Protein AF-A0A957WUY9-F1 (afdb_monomer_lite)

Radius of gyration: 15.06 Å; chains: 1; bounding box: 32×24×41 Å

pLDDT: mean 84.13, std 10.68, range [57.0, 97.12]

Structure (mmCIF, N/CA/C/O backbone):
data_AF-A0A957WU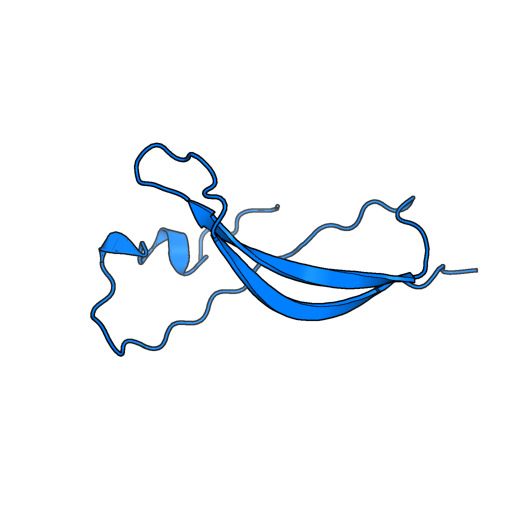Y9-F1
#
_entry.id   AF-A0A957WUY9-F1
#
loop_
_atom_site.group_PDB
_atom_site.id
_atom_site.type_symbol
_atom_site.label_atom_id
_atom_site.label_alt_id
_atom_site.label_comp_id
_atom_site.label_asym_id
_atom_site.label_entity_id
_atom_site.label_seq_id
_atom_site.pdbx_PDB_ins_code
_atom_site.Cartn_x
_atom_site.Cartn_y
_atom_site.Cartn_z
_atom_site.occupancy
_atom_site.B_iso_or_equiv
_atom_site.auth_seq_id
_atom_site.auth_comp_id
_atom_site.auth_asym_id
_atom_site.auth_atom_id
_atom_site.pdbx_PDB_model_num
ATOM 1 N N . ARG A 1 1 ? 3.313 9.663 -3.476 1.00 59.06 1 ARG A N 1
ATOM 2 C CA . ARG A 1 1 ? 1.845 9.498 -3.396 1.00 59.06 1 ARG A CA 1
ATOM 3 C C . ARG A 1 1 ? 1.224 10.842 -3.730 1.00 59.06 1 ARG A C 1
ATOM 5 O O . ARG A 1 1 ? 1.628 11.825 -3.120 1.00 59.06 1 ARG A O 1
ATOM 12 N N . LEU A 1 2 ? 0.346 10.892 -4.726 1.00 57.00 2 LEU A N 1
ATOM 13 C CA . LEU A 1 2 ? -0.491 12.063 -4.986 1.00 57.00 2 LEU A CA 1
ATOM 14 C C . LEU A 1 2 ? -1.764 11.877 -4.161 1.00 57.00 2 LEU A C 1
ATOM 16 O O . LEU A 1 2 ? -2.399 10.839 -4.290 1.00 57.00 2 LEU A O 1
ATOM 20 N N . TYR A 1 3 ? -2.078 12.826 -3.283 1.00 60.19 3 TYR A N 1
ATOM 21 C CA . TYR A 1 3 ? -3.305 12.781 -2.489 1.00 60.19 3 TYR A CA 1
ATOM 22 C C . TYR A 1 3 ? -4.446 13.392 -3.296 1.00 60.19 3 TYR A C 1
ATOM 24 O O . TYR A 1 3 ? -4.302 14.508 -3.798 1.00 60.19 3 TYR A O 1
ATOM 32 N N . ARG A 1 4 ? -5.572 12.686 -3.422 1.00 63.16 4 ARG A N 1
ATOM 33 C CA . ARG A 1 4 ? -6.790 13.248 -4.026 1.00 63.16 4 ARG A CA 1
ATOM 34 C C . ARG A 1 4 ? -7.743 13.760 -2.947 1.00 63.16 4 ARG A C 1
ATOM 36 O O . ARG A 1 4 ? -7.967 13.098 -1.935 1.00 63.16 4 ARG A O 1
ATOM 43 N N . ASP A 1 5 ? -8.395 14.893 -3.203 1.00 59.09 5 ASP A N 1
ATOM 44 C CA . ASP A 1 5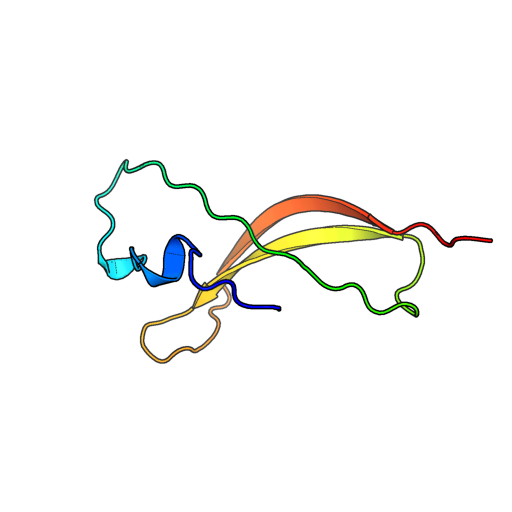 ? -9.333 15.514 -2.252 1.00 59.09 5 ASP A CA 1
ATOM 45 C C . ASP A 1 5 ? -10.505 14.596 -1.856 1.00 59.09 5 ASP A C 1
ATOM 47 O O . ASP A 1 5 ? -11.034 14.713 -0.746 1.00 59.09 5 ASP A O 1
ATOM 51 N N . ASN A 1 6 ? -10.866 13.643 -2.722 1.00 60.22 6 ASN A N 1
ATOM 52 C CA . ASN A 1 6 ? -11.955 12.686 -2.518 1.00 60.22 6 ASN A CA 1
ATOM 53 C C . ASN A 1 6 ? -11.525 11.312 -1.966 1.00 60.22 6 ASN A C 1
ATOM 55 O O . ASN A 1 6 ? -12.398 10.445 -1.860 1.00 60.22 6 ASN A O 1
ATOM 59 N N . GLU A 1 7 ? -10.253 11.113 -1.588 1.00 69.69 7 GLU A N 1
ATOM 60 C CA . GLU A 1 7 ? -9.764 9.847 -1.005 1.00 69.69 7 GLU A CA 1
ATOM 61 C C . GLU A 1 7 ? -10.618 9.407 0.192 1.00 69.69 7 GLU A C 1
ATOM 63 O O . GLU A 1 7 ? -10.962 10.208 1.074 1.00 69.69 7 GLU A O 1
ATOM 68 N N . ALA A 1 8 ? -10.978 8.121 0.217 1.00 69.25 8 ALA A N 1
ATOM 69 C CA . ALA A 1 8 ? -11.919 7.582 1.191 1.00 69.25 8 ALA A CA 1
ATOM 70 C C . ALA A 1 8 ? -11.345 7.664 2.608 1.00 69.25 8 ALA A C 1
ATOM 72 O O . ALA A 1 8 ? -12.045 8.086 3.527 1.00 69.25 8 ALA A O 1
ATOM 73 N N . LEU A 1 9 ? -10.048 7.379 2.769 1.00 71.31 9 LEU A N 1
ATOM 74 C CA . LEU A 1 9 ? -9.351 7.440 4.059 1.00 71.31 9 LEU A CA 1
ATOM 75 C C . LEU A 1 9 ? -9.310 8.845 4.675 1.00 71.31 9 LEU A C 1
ATOM 77 O O . LEU A 1 9 ? -9.260 8.973 5.897 1.00 71.31 9 LEU A O 1
ATOM 81 N N . ARG A 1 10 ? -9.352 9.904 3.857 1.00 70.75 10 ARG A N 1
ATOM 82 C CA . ARG A 1 10 ? -9.344 11.289 4.351 1.00 70.75 10 ARG A CA 1
ATOM 83 C C . ARG A 1 10 ? -10.710 11.710 4.895 1.00 70.75 10 ARG A C 1
ATOM 85 O O . ARG A 1 10 ? -10.777 12.467 5.858 1.00 70.75 10 ARG A O 1
ATOM 92 N N . ARG A 1 11 ? -11.796 11.248 4.264 1.00 75.69 11 ARG A N 1
ATOM 93 C CA . ARG A 1 11 ? -13.179 11.570 4.667 1.00 75.69 11 ARG A CA 1
ATOM 94 C C . ARG A 1 11 ? -13.735 10.613 5.722 1.00 75.69 11 ARG A C 1
ATOM 96 O O . ARG A 1 11 ? -14.552 11.029 6.535 1.00 75.69 11 ARG A O 1
ATOM 103 N N . TRP A 1 12 ? -13.269 9.369 5.725 1.00 81.31 12 TRP A N 1
ATOM 104 C CA . TRP A 1 12 ? -13.637 8.320 6.671 1.00 81.31 12 TRP A CA 1
ATOM 105 C C . TRP A 1 12 ? -12.370 7.669 7.236 1.00 81.31 12 TRP A C 1
ATOM 107 O O . TRP A 1 12 ? -11.933 6.633 6.723 1.00 81.31 12 TRP A O 1
ATOM 117 N N . PRO A 1 13 ? -11.758 8.263 8.279 1.00 80.94 13 PRO A N 1
ATOM 118 C CA . PRO A 1 13 ? -10.527 7.740 8.860 1.00 80.94 13 PRO A CA 1
ATOM 119 C C . PRO A 1 13 ? -10.748 6.337 9.425 1.00 80.94 13 PRO A C 1
ATOM 121 O O . PRO A 1 13 ? -11.834 6.028 9.923 1.00 80.94 13 PRO A O 1
ATOM 124 N N .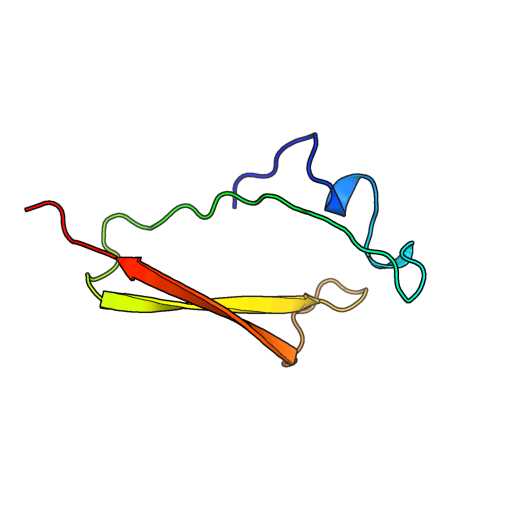 THR A 1 14 ? -9.707 5.502 9.404 1.00 81.75 14 THR A N 1
ATOM 125 C CA . THR A 1 14 ? -9.762 4.109 9.887 1.00 81.75 14 THR A CA 1
ATOM 126 C C . THR A 1 14 ? -10.211 3.993 11.344 1.00 81.75 14 THR A C 1
ATOM 128 O O . THR A 1 14 ? -10.832 3.003 11.714 1.00 81.75 14 THR A O 1
ATOM 131 N N . SER A 1 15 ? -9.980 5.028 12.160 1.00 82.38 15 SER A N 1
ATOM 132 C CA . SER A 1 15 ? -10.451 5.127 13.549 1.00 82.38 15 SER A CA 1
ATOM 133 C C . SER A 1 15 ? -11.974 5.227 13.699 1.00 82.38 15 SER A C 1
ATOM 135 O O . SER A 1 15 ? -12.492 4.990 14.786 1.00 82.38 15 SER A O 1
ATOM 137 N N . SER A 1 16 ? -12.694 5.584 12.633 1.00 86.12 16 SER A N 1
ATOM 138 C CA . SER A 1 16 ? -14.161 5.684 12.624 1.00 86.12 16 SER A CA 1
ATOM 139 C C . SER A 1 16 ? -14.858 4.408 12.147 1.00 86.12 16 SER A C 1
ATOM 141 O O . SER A 1 16 ? -16.086 4.317 12.197 1.00 86.12 16 SER A O 1
ATOM 143 N N . TRP A 1 17 ? -14.099 3.429 11.652 1.00 88.12 17 TRP A N 1
ATOM 144 C CA . TRP A 1 17 ? -14.663 2.230 11.045 1.00 88.12 17 TRP A CA 1
ATOM 145 C C . TRP A 1 17 ? -15.236 1.289 12.104 1.00 88.12 17 TRP A C 1
ATOM 147 O O . TRP A 1 17 ? -14.621 1.036 13.138 1.00 88.12 17 TRP A O 1
ATOM 157 N N . GLN A 1 18 ? -16.410 0.727 11.819 1.00 91.31 18 GLN A N 1
ATOM 158 C CA . GLN A 1 18 ? -17.000 -0.325 12.643 1.00 91.31 18 GLN A CA 1
ATOM 159 C C . GLN A 1 18 ? -16.488 -1.696 12.172 1.00 91.31 18 GLN A C 1
ATOM 161 O O . GLN A 1 18 ? -16.354 -1.903 10.960 1.00 91.31 18 GLN A O 1
ATOM 166 N N . PRO A 1 19 ? -16.233 -2.659 13.075 1.00 90.12 19 PRO A N 1
ATOM 167 C CA . PRO A 1 19 ? -15.885 -4.024 12.688 1.00 90.12 19 PRO A CA 1
ATOM 168 C C . PRO A 1 19 ? -16.877 -4.614 11.673 1.00 90.12 19 PRO A C 1
ATOM 170 O O . PRO A 1 19 ? -18.087 -4.452 11.813 1.00 90.12 19 PRO A O 1
ATOM 173 N N . GLY A 1 20 ? -16.365 -5.284 10.635 1.00 90.75 20 GLY A N 1
ATOM 174 C CA . GLY A 1 20 ? -17.180 -5.839 9.543 1.00 90.75 20 GLY A CA 1
ATOM 175 C C . GLY A 1 20 ? -17.559 -4.839 8.440 1.00 90.75 20 GLY A C 1
ATOM 176 O O . GLY A 1 20 ? -18.148 -5.240 7.439 1.00 90.75 20 GLY A O 1
ATOM 177 N N . THR A 1 21 ? -17.192 -3.560 8.575 1.00 87.69 21 THR A N 1
ATOM 178 C CA . THR A 1 21 ? -17.373 -2.563 7.508 1.00 87.69 21 THR A CA 1
ATOM 179 C C . THR A 1 21 ? -16.469 -2.882 6.319 1.00 87.69 21 THR A C 1
ATOM 181 O O . THR A 1 21 ? -15.262 -3.057 6.481 1.00 87.69 21 THR A O 1
ATOM 184 N N . ILE A 1 22 ? -17.042 -2.903 5.113 1.00 84.94 22 ILE A N 1
ATOM 185 C CA . ILE A 1 22 ? -16.287 -2.994 3.859 1.00 84.94 22 ILE A CA 1
ATOM 186 C C . ILE A 1 22 ? -16.081 -1.580 3.323 1.00 84.94 22 ILE A C 1
ATOM 188 O O . ILE A 1 22 ? -17.033 -0.819 3.165 1.00 84.94 22 ILE A O 1
ATOM 192 N N . THR A 1 23 ? -14.833 -1.238 3.025 1.00 82.12 23 THR A N 1
ATOM 193 C CA . THR A 1 23 ? -14.432 0.067 2.492 1.00 82.12 23 THR A CA 1
ATOM 194 C C . THR A 1 23 ? -13.551 -0.113 1.262 1.00 82.12 23 T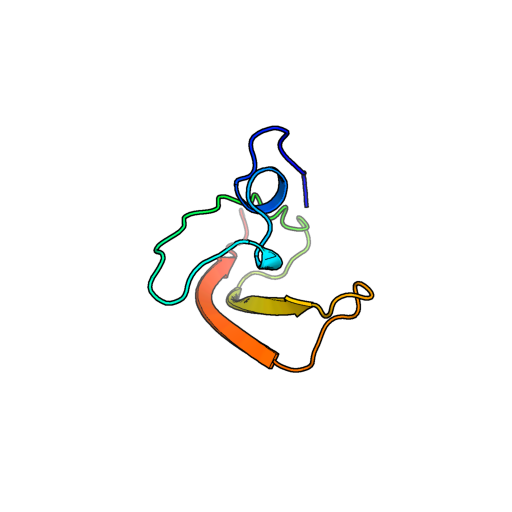HR A C 1
ATOM 196 O O . THR A 1 23 ? -12.909 -1.150 1.094 1.00 82.12 23 THR A O 1
ATOM 199 N N . ARG A 1 24 ? -13.532 0.895 0.391 1.00 82.25 24 ARG A N 1
ATOM 200 C CA . ARG A 1 24 ? -12.704 0.942 -0.815 1.00 82.25 24 ARG A CA 1
ATOM 201 C C . ARG A 1 24 ? -11.948 2.257 -0.818 1.00 82.25 24 ARG A C 1
ATOM 203 O O . ARG A 1 24 ? -12.552 3.308 -0.625 1.00 82.25 24 ARG A O 1
ATOM 210 N N . ASP A 1 25 ? -10.655 2.178 -1.091 1.00 79.44 25 ASP A N 1
ATOM 211 C CA . ASP A 1 25 ? -9.818 3.340 -1.353 1.00 79.44 25 ASP A CA 1
ATOM 212 C C . ASP A 1 25 ? -9.046 3.124 -2.654 1.00 79.44 25 ASP A C 1
ATOM 214 O O . ASP A 1 25 ? -8.745 1.987 -3.026 1.00 79.44 25 ASP A O 1
ATOM 218 N N . GLU A 1 26 ? -8.760 4.214 -3.355 1.00 80.94 26 GLU A N 1
ATOM 219 C CA . GLU A 1 26 ? -8.016 4.205 -4.612 1.00 80.94 26 GLU A CA 1
ATOM 220 C C . GLU A 1 26 ? -6.829 5.144 -4.479 1.00 80.94 26 GLU A C 1
ATOM 222 O O . GLU A 1 26 ? -6.993 6.332 -4.202 1.00 80.94 26 GLU A O 1
ATOM 227 N N . ILE A 1 27 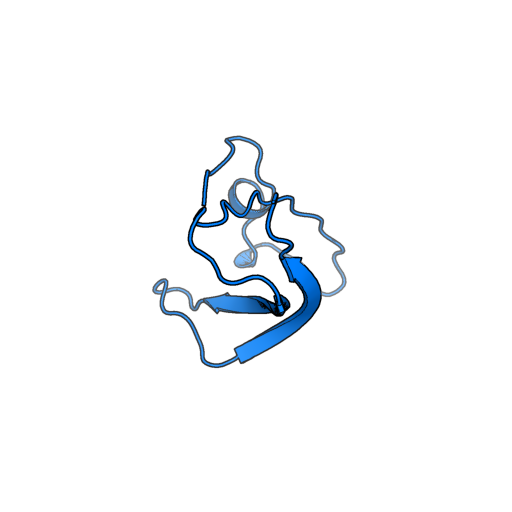? -5.631 4.596 -4.674 1.00 78.88 27 ILE A N 1
ATOM 228 C CA . ILE A 1 27 ? -4.381 5.340 -4.579 1.00 78.88 27 ILE A CA 1
ATOM 229 C C . ILE A 1 27 ? -3.577 5.176 -5.862 1.00 78.88 27 ILE A C 1
ATOM 231 O O . ILE A 1 27 ? -3.418 4.068 -6.373 1.00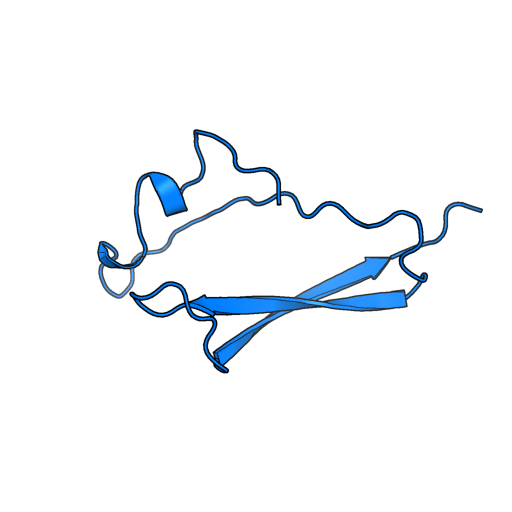 78.88 27 ILE A O 1
ATOM 235 N N . ASP A 1 28 ? -3.008 6.278 -6.341 1.00 83.38 28 ASP A N 1
ATOM 236 C CA . ASP A 1 28 ? -2.041 6.244 -7.433 1.00 83.38 28 ASP A CA 1
ATOM 237 C C . ASP A 1 28 ? -0.623 6.119 -6.863 1.00 83.38 28 ASP A C 1
ATOM 239 O O . ASP A 1 28 ? -0.155 6.948 -6.065 1.00 83.38 28 ASP A O 1
ATOM 243 N N . ILE A 1 29 ? 0.083 5.073 -7.290 1.00 83.19 29 ILE A N 1
ATOM 244 C CA . ILE A 1 29 ? 1.488 4.850 -6.950 1.00 83.19 29 ILE A CA 1
ATOM 245 C C . ILE A 1 29 ? 2.336 5.293 -8.138 1.00 83.19 29 ILE A C 1
ATOM 247 O O . ILE A 1 29 ? 2.431 4.597 -9.145 1.00 83.19 29 ILE A O 1
ATOM 251 N N . ASN A 1 30 ? 2.986 6.448 -8.004 1.00 86.62 30 ASN A N 1
ATOM 252 C CA . ASN A 1 30 ? 3.960 6.895 -8.995 1.00 86.62 30 ASN A CA 1
ATOM 253 C C . ASN A 1 30 ? 5.185 5.982 -8.953 1.00 86.62 30 ASN A C 1
ATOM 255 O O . ASN A 1 30 ? 5.844 5.869 -7.915 1.00 86.62 30 ASN A O 1
ATOM 259 N N . LEU A 1 31 ? 5.496 5.367 -10.089 1.00 87.56 31 LEU A N 1
ATOM 260 C CA . LEU A 1 31 ? 6.704 4.578 -10.260 1.00 87.56 31 LEU A CA 1
ATOM 261 C C . LEU A 1 31 ? 7.872 5.495 -10.629 1.00 87.56 31 LEU A C 1
ATOM 263 O O . LEU A 1 31 ? 7.716 6.436 -11.407 1.00 87.56 31 LEU A O 1
ATOM 267 N N . ASN A 1 32 ? 9.052 5.218 -10.081 1.00 89.31 32 ASN A N 1
ATOM 268 C CA . ASN A 1 32 ? 10.260 5.875 -10.554 1.00 89.31 32 ASN A CA 1
ATOM 269 C C . ASN A 1 32 ? 10.616 5.291 -11.939 1.00 89.31 32 ASN A C 1
ATOM 271 O O . ASN A 1 32 ? 10.692 4.069 -12.051 1.00 89.31 32 ASN A O 1
ATOM 275 N N . PRO A 1 33 ? 10.866 6.107 -12.981 1.00 89.12 33 PRO A N 1
ATOM 276 C CA . PRO A 1 33 ? 11.217 5.598 -14.310 1.00 89.12 33 PRO A CA 1
ATOM 277 C C . PRO A 1 33 ? 12.490 4.738 -14.336 1.00 89.12 33 PRO A C 1
ATOM 279 O O . PRO A 1 33 ? 12.660 3.948 -15.256 1.00 89.12 33 PRO A O 1
ATOM 282 N N . VAL A 1 34 ? 13.372 4.841 -13.331 1.00 92.69 34 VAL A N 1
ATOM 283 C CA . VAL A 1 34 ? 14.545 3.954 -13.210 1.00 92.69 34 VAL A CA 1
ATOM 284 C C . VAL A 1 34 ? 14.285 2.694 -12.375 1.00 92.69 34 VAL A C 1
ATOM 286 O O . VAL A 1 34 ? 15.225 1.961 -12.068 1.00 92.69 34 VAL A O 1
ATOM 289 N N . THR A 1 35 ? 13.043 2.428 -11.951 1.00 93.38 35 THR A N 1
ATOM 290 C CA . THR A 1 35 ? 12.709 1.187 -11.240 1.00 93.38 35 THR A CA 1
ATOM 291 C C . THR A 1 35 ? 13.002 -0.019 -12.143 1.00 93.38 35 THR A C 1
ATOM 293 O O . THR A 1 35 ? 12.435 -0.103 -13.230 1.00 93.38 35 THR A O 1
ATOM 296 N N . PRO A 1 36 ? 13.859 -0.966 -11.711 1.00 94.62 36 PRO A N 1
ATOM 297 C CA . PRO A 1 36 ? 14.211 -2.119 -12.534 1.00 94.62 36 PRO A CA 1
ATOM 298 C C . PRO A 1 36 ? 12.996 -2.947 -12.955 1.00 94.62 36 PRO A C 1
ATOM 300 O O . PRO A 1 36 ? 12.087 -3.170 -12.155 1.00 94.62 36 PRO A O 1
ATOM 303 N N . ALA A 1 37 ? 13.021 -3.470 -14.179 1.00 95.44 37 ALA A N 1
ATOM 304 C CA . ALA A 1 37 ? 11.995 -4.384 -14.658 1.00 95.44 37 ALA A CA 1
ATOM 305 C C . ALA A 1 37 ? 12.063 -5.717 -13.894 1.00 95.44 37 ALA A C 1
ATOM 307 O O . ALA A 1 37 ? 13.067 -6.427 -13.966 1.00 95.44 37 ALA A O 1
ATOM 308 N N . ARG A 1 38 ? 11.014 -6.026 -13.124 1.00 96.31 38 ARG A N 1
ATOM 309 C CA . ARG A 1 38 ? 10.797 -7.292 -12.399 1.00 96.31 38 ARG A CA 1
ATOM 310 C C . ARG A 1 38 ? 9.430 -7.289 -11.712 1.00 96.31 38 ARG A C 1
ATOM 312 O O . ARG A 1 38 ? 8.714 -6.288 -11.713 1.00 96.31 38 ARG A O 1
ATOM 319 N N . THR A 1 39 ? 9.096 -8.400 -11.066 1.00 97.12 39 THR A N 1
ATOM 320 C CA . THR A 1 39 ? 7.927 -8.505 -10.189 1.00 97.12 39 THR A CA 1
ATOM 321 C C . THR A 1 39 ? 8.214 -7.901 -8.813 1.00 97.12 39 THR A C 1
ATOM 323 O O . THR A 1 39 ? 9.236 -8.205 -8.191 1.00 97.12 39 THR A O 1
ATOM 326 N N . TYR A 1 40 ? 7.291 -7.076 -8.322 1.00 95.12 40 TYR A N 1
ATOM 327 C CA . TYR A 1 40 ? 7.324 -6.468 -6.993 1.00 95.12 40 TYR A CA 1
ATOM 328 C C . TYR A 1 40 ? 6.060 -6.827 -6.202 1.00 95.12 40 TYR A C 1
ATOM 330 O O . TYR A 1 40 ? 4.966 -6.779 -6.772 1.00 95.12 40 TYR A O 1
ATOM 338 N N . PRO A 1 41 ? 6.169 -7.138 -4.897 1.00 95.00 41 PRO A N 1
ATOM 339 C CA . PRO A 1 41 ? 5.003 -7.275 -4.036 1.00 95.00 41 PRO A CA 1
ATOM 340 C C . PRO A 1 41 ? 4.409 -5.899 -3.720 1.00 95.00 41 PRO A C 1
ATOM 342 O O . PRO A 1 41 ? 5.135 -4.949 -3.413 1.00 95.00 41 PRO A O 1
ATOM 345 N N . VAL A 1 42 ? 3.084 -5.807 -3.737 1.00 92.19 42 VAL A N 1
ATOM 346 C CA . VAL A 1 42 ? 2.340 -4.657 -3.222 1.00 92.19 42 VAL A CA 1
ATOM 347 C C . VAL A 1 42 ? 1.984 -4.948 -1.772 1.00 92.19 42 VAL A C 1
ATOM 349 O O . VAL A 1 42 ? 1.349 -5.957 -1.464 1.00 92.19 42 VAL A O 1
ATOM 352 N N . ARG A 1 43 ? 2.423 -4.072 -0.867 1.00 92.62 43 ARG A N 1
ATOM 353 C CA . ARG A 1 43 ? 2.215 -4.224 0.575 1.00 92.62 43 ARG A CA 1
ATOM 354 C C . ARG A 1 43 ? 1.439 -3.047 1.136 1.00 92.62 43 ARG A C 1
ATOM 356 O O . ARG A 1 43 ? 1.735 -1.898 0.818 1.00 92.62 43 ARG A O 1
ATOM 363 N N . ILE A 1 44 ? 0.496 -3.350 2.019 1.00 88.44 44 ILE A N 1
ATOM 364 C CA . ILE A 1 44 ? -0.248 -2.376 2.816 1.00 88.44 44 ILE A CA 1
ATOM 365 C C . ILE A 1 44 ? 0.257 -2.492 4.249 1.00 88.44 44 ILE A C 1
ATOM 367 O O . ILE A 1 44 ? 0.210 -3.573 4.832 1.00 88.44 44 ILE A O 1
ATOM 371 N N . GLY A 1 45 ? 0.768 -1.392 4.796 1.00 89.50 45 GLY A N 1
ATOM 372 C CA . GLY A 1 45 ? 1.231 -1.304 6.180 1.00 89.50 45 GLY A CA 1
ATOM 373 C C . GLY A 1 45 ? 0.256 -0.519 7.048 1.00 89.50 45 GLY A C 1
ATOM 374 O O . GLY A 1 45 ? -0.470 0.340 6.549 1.00 89.50 45 GLY A O 1
ATOM 375 N N . LEU A 1 46 ? 0.262 -0.803 8.349 1.00 86.56 46 LEU A N 1
ATOM 376 C CA . LEU A 1 46 ? -0.469 -0.005 9.329 1.00 86.56 46 LEU A CA 1
ATOM 377 C C . LEU A 1 46 ? 0.425 1.073 9.929 1.00 86.56 46 LEU A C 1
ATOM 379 O O . LEU A 1 46 ? 1.621 0.867 10.151 1.00 86.56 46 LEU A O 1
ATOM 383 N N . THR A 1 47 ? -0.196 2.198 10.246 1.00 85.81 47 THR A N 1
ATOM 384 C CA . THR A 1 47 ? 0.414 3.318 10.953 1.00 85.81 47 THR A CA 1
ATOM 385 C C . THR A 1 47 ? -0.304 3.486 12.287 1.00 85.81 47 THR A C 1
ATOM 387 O O . THR A 1 47 ? -1.521 3.306 12.350 1.00 85.81 47 THR A O 1
ATOM 390 N N . ASP A 1 48 ? 0.429 3.790 13.354 1.00 85.75 48 ASP A N 1
ATOM 391 C CA . ASP A 1 48 ? -0.179 4.098 14.649 1.00 85.75 48 ASP A CA 1
ATOM 392 C C . ASP A 1 48 ? -0.768 5.523 14.694 1.00 85.75 48 ASP A C 1
ATOM 394 O O . ASP A 1 48 ? -0.701 6.289 13.728 1.00 85.75 48 ASP A O 1
ATOM 398 N N . SER A 1 49 ? -1.356 5.896 15.834 1.00 82.19 49 SER A N 1
ATOM 399 C CA . SER A 1 49 ? -1.961 7.220 16.029 1.00 82.19 49 SER A CA 1
ATOM 400 C C . SER A 1 49 ? -0.957 8.377 16.017 1.00 82.19 49 SER A C 1
ATOM 402 O O . SER A 1 49 ? -1.374 9.524 15.878 1.00 82.19 49 SER A O 1
ATOM 404 N N . ALA A 1 50 ? 0.342 8.105 16.178 1.00 86.62 50 ALA A N 1
ATOM 405 C CA . ALA A 1 50 ? 1.407 9.101 16.085 1.00 86.62 50 ALA A CA 1
ATOM 406 C C . ALA A 1 50 ? 1.937 9.256 14.647 1.00 86.62 50 ALA A C 1
ATOM 408 O O . ALA A 1 50 ? 2.802 10.095 14.398 1.00 86.62 50 ALA A O 1
ATOM 409 N N . GLY A 1 51 ? 1.420 8.474 13.693 1.00 82.62 51 GLY A N 1
ATOM 410 C CA . GLY A 1 51 ? 1.888 8.480 12.311 1.00 82.62 51 GLY A CA 1
ATOM 411 C C . GLY A 1 51 ? 3.129 7.612 12.083 1.00 82.62 51 GLY A C 1
ATOM 412 O O . GLY A 1 51 ? 3.717 7.673 11.003 1.00 82.62 51 GLY A O 1
ATOM 413 N N . GLN A 1 52 ? 3.518 6.774 13.050 1.00 88.88 52 GLN A N 1
ATOM 414 C CA . GLN A 1 52 ? 4.648 5.866 12.904 1.00 88.88 52 GLN A CA 1
ATOM 415 C C . GLN A 1 52 ? 4.218 4.568 12.210 1.00 88.88 52 GLN A C 1
ATOM 417 O O . GLN A 1 52 ? 3.265 3.897 12.614 1.00 88.88 52 GLN A O 1
ATOM 422 N N . THR A 1 53 ? 4.936 4.188 11.148 1.00 87.62 53 THR A N 1
ATOM 423 C CA . THR A 1 53 ? 4.717 2.905 10.467 1.00 87.62 53 THR A CA 1
ATOM 424 C C . THR A 1 53 ? 5.030 1.759 11.419 1.00 87.62 53 THR A C 1
ATOM 426 O O . THR A 1 53 ? 6.123 1.691 11.983 1.00 87.62 53 THR A O 1
ATOM 429 N N . THR A 1 54 ? 4.078 0.847 11.569 1.00 90.69 54 THR A N 1
ATOM 430 C CA . THR A 1 54 ? 4.238 -0.385 12.342 1.00 90.69 54 THR A CA 1
ATOM 431 C C . THR A 1 54 ? 4.965 -1.453 11.517 1.00 90.69 54 THR A C 1
ATOM 433 O O . THR A 1 54 ? 5.061 -1.366 10.293 1.00 90.69 54 THR A O 1
ATOM 436 N N . HIS A 1 55 ? 5.437 -2.519 12.165 1.00 90.00 55 HIS A N 1
ATOM 437 C CA . HIS A 1 55 ? 6.005 -3.680 11.465 1.00 90.00 55 HIS A CA 1
ATOM 438 C C . HIS A 1 55 ? 4.941 -4.623 10.875 1.00 90.00 55 HIS A C 1
ATOM 440 O O . HIS A 1 55 ? 5.288 -5.650 10.293 1.00 90.00 55 HIS A O 1
ATOM 446 N N . VAL A 1 56 ? 3.654 -4.291 11.019 1.00 90.88 56 VAL A N 1
ATOM 447 C CA . VAL A 1 56 ? 2.544 -5.090 10.498 1.00 90.88 56 VAL A CA 1
ATOM 448 C C . VAL A 1 56 ? 2.226 -4.639 9.080 1.00 90.88 56 VAL A C 1
ATOM 450 O O . VAL A 1 56 ? 1.870 -3.483 8.839 1.00 90.88 56 VAL A O 1
ATOM 453 N N . PHE A 1 57 ? 2.327 -5.575 8.141 1.00 92.25 57 PHE A N 1
ATOM 454 C CA . PHE A 1 57 ? 1.915 -5.379 6.761 1.00 92.25 57 PHE A CA 1
ATOM 455 C C . PHE A 1 57 ? 1.226 -6.626 6.214 1.00 92.25 57 PHE A C 1
ATOM 457 O O . PHE A 1 57 ? 1.495 -7.745 6.649 1.00 92.25 57 PHE A O 1
ATOM 464 N N . ALA A 1 58 ? 0.365 -6.418 5.226 1.00 90.62 58 ALA A N 1
ATOM 465 C CA . ALA A 1 58 ? -0.219 -7.470 4.412 1.00 90.62 58 ALA A CA 1
ATOM 466 C C . ALA A 1 58 ? 0.232 -7.292 2.960 1.00 90.62 58 ALA A C 1
ATOM 468 O O . ALA A 1 58 ? 0.284 -6.171 2.452 1.00 90.62 58 ALA A O 1
ATOM 469 N N . GLU A 1 59 ? 0.562 -8.392 2.290 1.00 94.12 59 GLU A N 1
ATOM 470 C CA . GLU A 1 59 ? 0.732 -8.401 0.839 1.00 94.12 59 GLU A CA 1
ATOM 471 C C . GLU A 1 59 ? -0.647 -8.510 0.183 1.00 94.12 59 GLU A C 1
ATOM 473 O O . GLU A 1 59 ? -1.431 -9.390 0.535 1.00 94.12 59 GLU A O 1
ATOM 478 N N . CYS A 1 60 ? -0.961 -7.596 -0.735 1.00 89.44 60 CYS A N 1
ATOM 479 C CA . CYS A 1 60 ? -2.260 -7.547 -1.413 1.00 89.44 60 CYS A CA 1
ATOM 480 C C . CYS A 1 60 ? -2.187 -7.940 -2.895 1.00 89.44 60 CYS A C 1
ATOM 482 O O . CYS A 1 60 ? -3.208 -7.945 -3.580 1.00 89.44 60 CYS A O 1
ATOM 484 N N . GLY A 1 61 ? -0.997 -8.289 -3.386 1.00 93.62 61 GLY A N 1
ATOM 485 C CA . GLY A 1 61 ? -0.774 -8.760 -4.747 1.00 93.62 61 GLY A CA 1
ATOM 486 C C . GLY A 1 61 ? 0.629 -8.442 -5.242 1.00 93.62 61 GLY A C 1
ATOM 487 O O . GLY A 1 61 ? 1.487 -7.974 -4.493 1.00 93.62 61 GLY A O 1
ATOM 488 N N . THR A 1 62 ? 0.851 -8.661 -6.533 1.00 95.69 62 THR A N 1
ATOM 489 C CA . THR A 1 62 ? 2.122 -8.372 -7.201 1.00 95.69 62 THR A CA 1
ATOM 490 C C . THR A 1 62 ? 1.899 -7.543 -8.452 1.00 95.69 62 THR A C 1
ATOM 492 O O . THR A 1 62 ? 0.913 -7.740 -9.158 1.00 95.69 62 THR A O 1
ATOM 495 N N . VAL A 1 63 ? 2.856 -6.677 -8.768 1.00 94.06 63 VAL A N 1
ATOM 496 C CA . VAL A 1 63 ? 2.909 -5.939 -10.034 1.00 94.06 63 VAL A CA 1
ATOM 497 C C . VAL A 1 63 ? 4.164 -6.325 -10.801 1.00 94.06 63 VAL A C 1
ATOM 499 O O . VAL A 1 63 ? 5.221 -6.531 -10.204 1.00 94.06 63 VAL A O 1
ATOM 502 N N . VAL A 1 64 ? 4.054 -6.421 -12.122 1.00 95.44 64 VAL A N 1
ATOM 503 C CA . VAL A 1 64 ? 5.209 -6.601 -13.005 1.00 95.44 64 VAL A CA 1
ATOM 504 C C . VAL A 1 64 ? 5.572 -5.237 -13.565 1.00 95.44 64 VAL A C 1
ATOM 506 O O . VAL A 1 64 ? 4.783 -4.627 -14.281 1.00 95.44 64 VAL A O 1
ATOM 509 N N . VAL A 1 65 ? 6.764 -4.758 -13.224 1.00 94.56 65 VAL A N 1
ATOM 510 C CA . VAL A 1 65 ? 7.362 -3.604 -13.891 1.00 94.56 65 VAL A CA 1
ATOM 511 C C . VAL A 1 65 ? 8.058 -4.120 -15.139 1.00 94.56 65 VAL A C 1
ATOM 513 O O . VAL A 1 65 ? 8.913 -5.003 -15.053 1.00 94.56 65 VAL A O 1
ATOM 516 N N . VAL A 1 66 ? 7.685 -3.570 -16.288 1.00 91.56 66 VAL A N 1
ATOM 517 C CA . VAL A 1 66 ? 8.307 -3.852 -17.582 1.00 91.56 66 VAL A CA 1
ATOM 518 C C . VAL A 1 66 ? 9.140 -2.648 -18.008 1.00 91.56 66 VAL A C 1
ATOM 520 O O . VAL A 1 66 ? 8.812 -1.513 -17.669 1.00 91.56 66 VAL A O 1
ATOM 523 N N . SER A 1 67 ? 10.240 -2.893 -18.715 1.00 84.06 67 SER A N 1
ATOM 524 C CA . SER A 1 67 ? 10.968 -1.829 -19.399 1.00 84.06 67 SER A CA 1
ATOM 525 C C . SER A 1 67 ? 10.305 -1.580 -20.747 1.00 84.06 67 SER A C 1
ATOM 527 O O . SER A 1 67 ? 10.215 -2.516 -21.544 1.00 84.06 67 SER A O 1
ATOM 529 N N . ASP A 1 68 ? 9.921 -0.338 -21.016 1.00 68.81 68 ASP A N 1
ATOM 530 C CA . ASP A 1 68 ? 9.692 0.114 -22.387 1.00 68.81 68 ASP A CA 1
ATOM 531 C C . ASP A 1 68 ? 11.067 0.188 -23.069 1.00 68.81 68 ASP A C 1
ATOM 533 O O . ASP A 1 68 ? 11.839 1.126 -22.859 1.00 68.81 68 ASP A O 1
ATOM 537 N N . GLN A 1 69 ? 11.435 -0.882 -23.774 1.00 57.25 69 GLN A N 1
ATOM 538 C CA . GLN A 1 69 ? 12.458 -0.834 -24.820 1.00 57.25 69 GLN A CA 1
ATOM 539 C C . GLN A 1 69 ? 11.809 -0.340 -26.108 1.00 57.25 69 GLN A C 1
ATOM 541 O O . GLN A 1 69 ? 10.708 -0.844 -26.423 1.00 57.25 69 GLN A O 1
#

Sequence (69 aa):
RLYRDNEALRRWPTSSWQPGTITRDEIDINLNPVTPARTYPVRIGLTDSAGQTTHVFAECGTVVVVSDQ

Secondary structure (DSSP, 8-state):
-PPPTT-HHHHS-GGGPPTT---------PPPTT--SEEEEEEEEEE-TTSPEEEEEEEEEEEEE----

Foldseek 3Di:
DDDDPPFPCVVQPPVNDDPPDDDDGDDDDDDDLPPDFAKDWDKDFDADPVRHTDPDIDTPGIDTDDHPD